Protein AF-A0A967X4E0-F1 (afdb_monomer_lite)

Secondary structure (DSSP, 8-state):
---PPEEEEEEETTEEEEEE----S--HHHHHTT-PPPHHHHHHHHHHHHHHHHHHHHTT----

Radius of gyration: 15.44 Å; chains: 1; bounding box: 29×27×39 Å

pLDDT: mean 95.0, std 4.04, range [70.19, 98.19]

Structure (mmCIF, N/CA/C/O backbone):
data_AF-A0A967X4E0-F1
#
_entry.id   AF-A0A967X4E0-F1
#
loop_
_atom_site.group_PDB
_atom_si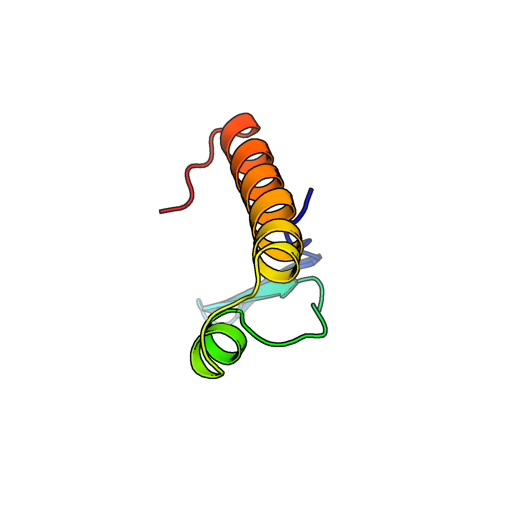te.id
_atom_site.type_symbol
_atom_site.label_atom_id
_atom_site.label_alt_id
_atom_site.label_comp_id
_atom_site.label_asym_id
_atom_site.label_entity_id
_atom_site.label_seq_id
_atom_site.pdbx_PDB_ins_code
_atom_site.Cartn_x
_atom_site.Cartn_y
_atom_site.Cartn_z
_atom_site.occupancy
_atom_site.B_iso_or_equiv
_atom_site.auth_seq_id
_atom_site.auth_comp_id
_atom_site.auth_asym_id
_atom_site.auth_atom_id
_atom_site.pdbx_PDB_model_num
ATOM 1 N N . PRO A 1 1 ? -0.896 9.778 0.649 1.00 70.19 1 PRO A N 1
ATOM 2 C CA . PRO A 1 1 ? -1.315 9.041 -0.575 1.00 70.19 1 PRO A CA 1
ATOM 3 C C . PRO A 1 1 ? -0.872 7.575 -0.461 1.00 70.19 1 PRO A C 1
ATOM 5 O O . PRO A 1 1 ? 0.047 7.325 0.310 1.00 70.19 1 PRO A O 1
ATOM 8 N N . ASN A 1 2 ? -1.498 6.632 -1.182 1.00 89.44 2 ASN A N 1
ATOM 9 C CA . ASN A 1 2 ? -1.110 5.204 -1.207 1.00 89.44 2 ASN A CA 1
ATOM 10 C C . ASN A 1 2 ? -1.172 4.479 0.160 1.00 89.44 2 ASN A C 1
ATOM 12 O O . ASN A 1 2 ? -0.391 3.570 0.427 1.00 89.44 2 ASN A O 1
ATOM 16 N N . ILE A 1 3 ? -2.102 4.891 1.027 1.00 92.50 3 ILE A N 1
ATOM 17 C CA . ILE A 1 3 ? -2.414 4.254 2.314 1.00 92.50 3 ILE A CA 1
ATOM 18 C C . ILE A 1 3 ? -3.900 3.900 2.272 1.00 92.50 3 ILE A C 1
ATOM 20 O O . ILE A 1 3 ? -4.711 4.769 1.954 1.00 92.50 3 ILE A O 1
ATOM 24 N N . VAL A 1 4 ? -4.244 2.644 2.565 1.00 94.12 4 VAL A N 1
ATOM 25 C CA . VAL A 1 4 ? -5.638 2.177 2.535 1.00 94.12 4 VAL A CA 1
ATOM 26 C C . VAL A 1 4 ? -6.487 2.886 3.586 1.00 94.12 4 VAL A C 1
ATOM 28 O O . VAL A 1 4 ? -6.043 3.134 4.710 1.00 94.12 4 VAL A O 1
ATOM 31 N N . THR A 1 5 ? -7.730 3.190 3.227 1.00 95.50 5 THR A N 1
ATOM 32 C CA . THR A 1 5 ? -8.673 3.817 4.155 1.00 95.50 5 THR A CA 1
ATOM 33 C C . THR A 1 5 ? -9.279 2.769 5.085 1.00 95.50 5 THR A C 1
ATOM 35 O O . THR A 1 5 ? -9.852 1.787 4.620 1.00 95.50 5 THR A O 1
ATOM 38 N N . ILE A 1 6 ? -9.214 2.990 6.400 1.00 96.44 6 ILE A N 1
ATOM 39 C CA . ILE A 1 6 ? -9.985 2.206 7.376 1.00 96.44 6 ILE A CA 1
ATOM 40 C C . ILE A 1 6 ? -11.408 2.772 7.436 1.00 96.44 6 ILE A C 1
ATOM 42 O O . ILE A 1 6 ? -11.5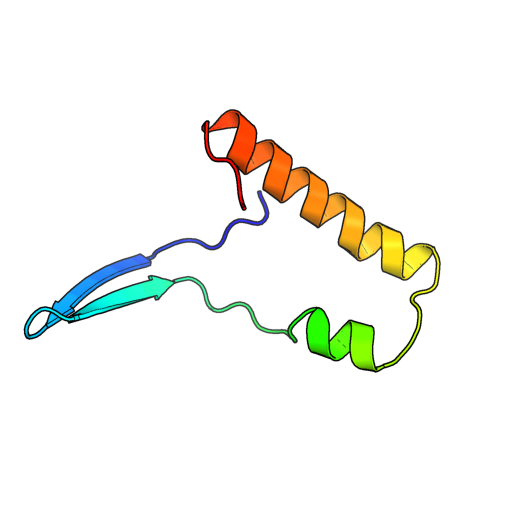99 3.967 7.659 1.00 96.44 6 ILE A O 1
ATOM 46 N N . HIS A 1 7 ? -12.408 1.914 7.245 1.00 96.69 7 HIS A N 1
ATOM 47 C CA . HIS A 1 7 ? -13.827 2.256 7.335 1.00 96.69 7 HIS A CA 1
ATOM 48 C C . HIS A 1 7 ? -14.397 2.010 8.737 1.00 96.69 7 HIS A C 1
ATOM 50 O O . HIS A 1 7 ? -15.167 2.834 9.229 1.00 96.69 7 HIS A O 1
ATOM 56 N N . SER A 1 8 ? -14.018 0.907 9.392 1.00 97.19 8 SER A N 1
ATOM 57 C CA . SER A 1 8 ? -14.425 0.601 10.769 1.00 97.19 8 SER A CA 1
ATOM 58 C C . SER A 1 8 ? -13.363 -0.202 11.521 1.00 97.19 8 SER A C 1
ATOM 60 O O . SER A 1 8 ? -12.550 -0.911 10.925 1.00 97.19 8 SER A O 1
ATOM 62 N N . VAL A 1 9 ? -13.390 -0.072 12.850 1.00 97.31 9 VAL A N 1
ATOM 63 C CA . VAL A 1 9 ? -12.638 -0.899 13.799 1.00 97.31 9 VAL A CA 1
ATOM 64 C C . VAL A 1 9 ? -13.653 -1.487 14.769 1.00 97.31 9 VAL A C 1
ATOM 66 O O . VAL A 1 9 ? -14.387 -0.742 15.418 1.00 97.31 9 VAL A O 1
ATOM 69 N N . GLU A 1 10 ? -13.716 -2.807 14.843 1.00 97.94 10 GLU A N 1
ATOM 70 C CA . GLU A 1 10 ? -14.723 -3.545 15.607 1.00 97.94 10 GLU A CA 1
ATOM 71 C C . GLU A 1 10 ? -14.049 -4.566 16.530 1.00 97.94 10 GLU A C 1
ATOM 73 O O . GLU A 1 10 ? -12.893 -4.938 16.325 1.00 97.94 10 GLU A O 1
ATOM 78 N N . GLU A 1 11 ? -14.757 -5.015 17.567 1.00 98.19 11 GLU A N 1
ATOM 79 C CA . GLU A 1 11 ? -14.285 -6.047 18.492 1.00 98.19 11 GLU A CA 1
ATOM 80 C C . GLU A 1 11 ? -15.418 -7.023 18.817 1.00 98.19 11 GLU A C 1
ATOM 82 O O . GLU A 1 11 ? -16.522 -6.606 19.170 1.00 98.19 11 GLU A O 1
ATOM 87 N N . VAL A 1 12 ? -15.141 -8.324 18.723 1.00 97.56 12 VAL A N 1
ATOM 88 C CA . VAL A 1 12 ? -16.062 -9.388 19.141 1.00 97.56 12 VAL A CA 1
ATOM 89 C C . VAL A 1 12 ? -15.277 -10.410 19.946 1.00 97.56 12 VAL A C 1
ATOM 91 O O . VAL A 1 12 ? -14.282 -10.942 19.464 1.00 97.56 12 VAL A O 1
ATOM 94 N N . GLU 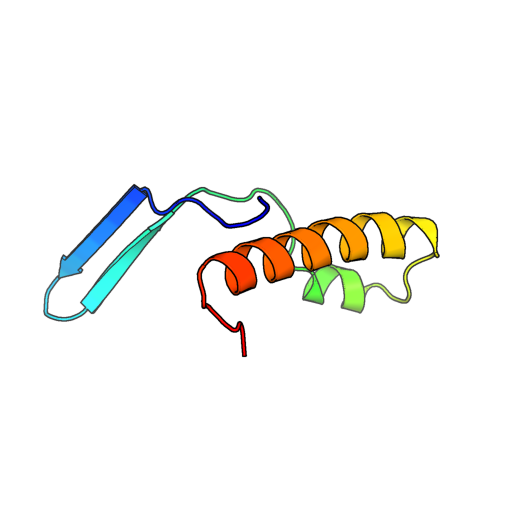A 1 13 ? -15.712 -10.665 21.183 1.00 96.88 13 GLU A N 1
ATOM 95 C CA . GLU A 1 13 ? -15.080 -11.641 22.087 1.00 96.88 13 GLU A CA 1
ATOM 96 C C . GLU A 1 13 ? -13.559 -11.422 22.270 1.00 96.88 13 GLU A C 1
ATOM 98 O O . GLU A 1 13 ? -12.788 -12.371 22.393 1.00 96.88 13 GLU A O 1
ATOM 103 N N . GLY A 1 14 ? -13.109 -10.160 22.287 1.00 96.94 14 GLY A N 1
ATOM 104 C CA . GLY A 1 14 ? -11.693 -9.799 22.425 1.00 96.94 14 GLY A CA 1
ATOM 105 C C . GLY A 1 14 ? -10.874 -9.864 21.130 1.00 96.94 14 GLY A C 1
ATOM 106 O O . GLY A 1 14 ? -9.662 -9.657 21.168 1.00 96.94 14 GLY A O 1
ATOM 107 N N . ILE A 1 15 ? -11.499 -10.154 19.985 1.00 97.75 15 ILE A N 1
ATOM 108 C CA . ILE A 1 15 ? -10.846 -10.178 18.671 1.00 97.75 15 ILE A CA 1
ATOM 109 C C . ILE A 1 15 ? -11.164 -8.882 17.929 1.00 97.75 15 ILE A C 1
ATOM 111 O O . ILE A 1 15 ? -12.333 -8.563 17.719 1.00 97.75 15 ILE A O 1
ATOM 115 N N . HIS A 1 16 ? -10.124 -8.164 17.497 1.00 97.00 16 HIS A N 1
ATOM 116 C CA . HIS A 1 16 ? -10.271 -6.948 16.700 1.00 97.00 16 HIS A CA 1
ATOM 117 C C . HIS A 1 16 ? -10.420 -7.248 15.207 1.00 97.00 16 HIS A C 1
ATOM 119 O O . HIS A 1 16 ? -9.659 -8.032 14.636 1.00 97.00 16 HIS A O 1
ATOM 125 N N . PHE A 1 17 ? -11.352 -6.547 14.568 1.00 97.38 17 PHE A N 1
ATOM 126 C CA . PHE A 1 17 ? -11.597 -6.583 13.132 1.00 97.38 17 PHE A CA 1
ATOM 127 C C . PHE A 1 17 ? -11.420 -5.187 12.544 1.00 97.38 17 PHE A C 1
ATOM 129 O O . PHE A 1 17 ? -11.818 -4.186 13.140 1.00 97.38 17 PHE A O 1
ATOM 136 N N . LEU A 1 18 ? -10.823 -5.131 11.358 1.00 97.69 18 LEU A N 1
ATOM 137 C CA . LEU A 1 18 ? -10.642 -3.907 10.590 1.00 97.69 18 LEU A CA 1
ATOM 138 C C . LEU A 1 18 ? -11.392 -4.063 9.273 1.00 97.69 18 LEU A C 1
ATOM 140 O O . LEU A 1 18 ? -11.053 -4.937 8.473 1.00 97.69 18 LEU A O 1
ATOM 144 N N . THR A 1 19 ? -12.377 -3.202 9.035 1.00 97.50 19 THR A N 1
ATOM 145 C CA . THR A 1 19 ? -12.948 -3.040 7.696 1.00 97.50 19 THR A CA 1
ATOM 146 C C . THR A 1 19 ? -12.191 -1.923 7.008 1.00 97.50 19 THR A C 1
ATOM 148 O O . THR A 1 19 ? -12.085 -0.819 7.541 1.00 97.50 19 THR A O 1
ATOM 151 N N . MET A 1 20 ? -11.669 -2.192 5.819 1.00 97.62 20 MET A N 1
ATOM 152 C CA . MET A 1 20 ? -10.869 -1.242 5.054 1.00 97.62 20 MET A CA 1
ATOM 153 C C . MET A 1 20 ? -11.221 -1.298 3.571 1.00 97.62 20 MET A C 1
ATOM 155 O O . MET A 1 20 ? -11.924 -2.206 3.124 1.00 97.62 20 MET A O 1
ATOM 159 N N . GLU A 1 21 ? -10.734 -0.309 2.834 1.00 96.94 21 GLU A N 1
ATOM 160 C CA . GLU A 1 21 ? -10.835 -0.233 1.382 1.00 96.94 21 GLU A CA 1
ATOM 161 C C . GLU A 1 21 ? -10.359 -1.538 0.723 1.00 96.94 21 GLU A C 1
ATOM 163 O O . GLU A 1 21 ? -9.274 -2.045 1.022 1.00 96.94 21 GLU A O 1
ATOM 168 N N . LEU A 1 22 ? -11.176 -2.079 -0.185 1.00 95.25 22 LEU A N 1
ATOM 169 C CA . LEU A 1 22 ? -10.799 -3.233 -0.993 1.00 95.25 22 LEU A CA 1
ATOM 170 C C . LEU A 1 22 ? -9.891 -2.771 -2.133 1.00 95.25 22 LEU A C 1
ATOM 172 O O . LEU A 1 22 ? -10.326 -2.050 -3.028 1.00 95.25 22 LEU A O 1
ATOM 176 N N . VAL A 1 23 ? -8.642 -3.230 -2.116 1.00 93.56 23 VAL A N 1
ATOM 177 C CA . VAL A 1 23 ? -7.700 -3.006 -3.214 1.00 93.56 23 VAL A CA 1
ATOM 178 C C . VAL A 1 23 ? -7.761 -4.196 -4.165 1.00 93.56 23 VAL A C 1
ATOM 180 O O . VAL A 1 23 ? -7.205 -5.259 -3.882 1.00 93.56 23 VAL A O 1
ATOM 183 N N . ASP A 1 24 ? -8.429 -4.014 -5.303 1.00 94.06 24 ASP A N 1
ATOM 184 C CA . ASP A 1 24 ? -8.433 -5.003 -6.379 1.00 94.06 24 ASP A CA 1
ATOM 185 C C . ASP A 1 24 ? -7.053 -5.063 -7.044 1.00 94.06 24 ASP A C 1
ATOM 187 O O . ASP A 1 24 ? -6.577 -4.099 -7.647 1.00 94.06 24 ASP A O 1
ATOM 191 N N . GLY A 1 25 ? -6.388 -6.210 -6.944 1.00 91.00 25 GLY A N 1
ATOM 192 C CA . GLY A 1 25 ? -5.052 -6.382 -7.492 1.00 91.00 25 GLY A CA 1
ATOM 193 C C . GLY A 1 25 ? -4.388 -7.672 -7.042 1.00 91.00 25 GLY A C 1
ATOM 194 O O . GLY A 1 25 ? -5.025 -8.590 -6.530 1.00 91.00 25 GLY A O 1
ATOM 195 N N . VAL A 1 26 ? -3.079 -7.743 -7.259 1.00 91.88 26 VAL A N 1
ATOM 196 C CA . VAL A 1 26 ? -2.242 -8.845 -6.780 1.00 91.88 26 VAL A CA 1
ATOM 197 C C . VAL A 1 26 ? -1.158 -8.291 -5.869 1.00 91.88 26 VAL A C 1
ATOM 199 O O . VAL A 1 26 ? -0.653 -7.193 -6.104 1.00 91.88 26 VAL A O 1
ATOM 202 N N . GLY A 1 27 ? -0.786 -9.064 -4.849 1.00 93.94 27 GLY A N 1
ATOM 203 C CA . GLY A 1 27 ? 0.339 -8.729 -3.984 1.00 93.94 27 GLY A CA 1
ATOM 204 C C . GLY A 1 27 ? 1.640 -8.599 -4.778 1.00 93.94 27 GLY A C 1
ATOM 205 O O . GLY A 1 27 ? 1.868 -9.312 -5.766 1.00 93.94 27 GLY A O 1
ATOM 206 N N . LEU A 1 28 ? 2.503 -7.675 -4.355 1.00 93.56 28 LEU A N 1
ATOM 207 C CA . LEU A 1 28 ? 3.785 -7.421 -5.010 1.00 93.56 28 LEU A CA 1
ATOM 208 C C . LEU A 1 28 ? 4.681 -8.670 -4.998 1.00 93.56 28 LEU A C 1
ATOM 210 O O . LEU A 1 28 ? 5.417 -8.907 -5.953 1.00 93.56 28 LEU A O 1
ATOM 214 N N . GLU A 1 29 ? 4.570 -9.524 -3.981 1.00 94.88 29 GLU A N 1
ATOM 215 C CA . GLU A 1 29 ? 5.253 -10.814 -3.896 1.00 94.88 29 GLU A CA 1
ATOM 216 C C . GLU A 1 29 ? 4.908 -11.739 -5.071 1.00 94.88 29 GLU A C 1
ATOM 218 O O . GLU A 1 29 ? 5.792 -12.380 -5.642 1.00 94.88 29 GLU A O 1
ATOM 223 N N . ALA A 1 30 ? 3.643 -11.750 -5.500 1.00 95.00 30 ALA A N 1
ATOM 224 C CA . ALA A 1 30 ? 3.194 -12.547 -6.635 1.00 95.00 30 ALA A CA 1
ATOM 225 C C . ALA A 1 30 ? 3.688 -11.975 -7.971 1.00 95.00 30 ALA A C 1
ATOM 227 O O . ALA A 1 30 ? 3.848 -12.724 -8.936 1.00 95.00 30 ALA A O 1
ATOM 228 N N . LEU A 1 31 ? 3.930 -10.663 -8.043 1.00 93.25 31 LEU A N 1
ATOM 229 C CA . LEU A 1 31 ? 4.545 -10.023 -9.206 1.00 93.25 31 LEU A CA 1
ATOM 230 C C . LEU A 1 31 ? 6.045 -10.318 -9.269 1.00 93.25 31 LEU A C 1
ATOM 232 O O . LEU A 1 31 ? 6.526 -10.736 -10.317 1.00 93.25 31 LEU A O 1
ATOM 236 N N . ILE A 1 32 ? 6.759 -10.184 -8.148 1.00 94.38 32 ILE A N 1
ATOM 237 C CA . ILE A 1 32 ? 8.198 -10.477 -8.045 1.00 94.38 32 ILE A CA 1
ATOM 238 C C . ILE A 1 32 ? 8.483 -11.942 -8.394 1.00 94.38 32 ILE A C 1
ATOM 240 O O . ILE A 1 32 ? 9.456 -12.242 -9.086 1.00 94.38 32 ILE A O 1
ATOM 244 N N . ALA A 1 33 ? 7.608 -12.864 -7.984 1.00 96.19 33 ALA A N 1
ATOM 245 C CA . ALA A 1 33 ? 7.735 -14.282 -8.309 1.00 96.19 33 ALA A CA 1
ATOM 246 C C . ALA A 1 33 ? 7.703 -14.585 -9.824 1.00 96.19 33 ALA A C 1
ATOM 248 O O . ALA A 1 33 ? 8.139 -15.659 -10.235 1.00 96.19 33 ALA A O 1
ATOM 249 N N . ARG A 1 34 ? 7.211 -13.664 -10.668 1.00 94.50 34 ARG A N 1
ATOM 250 C CA . ARG A 1 34 ? 7.166 -13.830 -12.136 1.00 94.50 34 ARG A CA 1
ATOM 251 C C . ARG A 1 34 ? 8.498 -13.520 -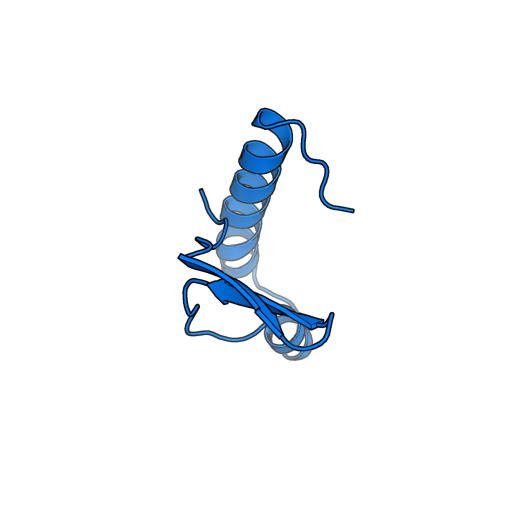12.820 1.00 94.50 34 ARG A C 1
ATOM 253 O O . ARG A 1 34 ? 8.640 -13.826 -14.001 1.00 94.50 34 ARG A O 1
ATOM 260 N N . GLY A 1 35 ? 9.459 -12.944 -12.099 1.00 94.06 35 GLY A N 1
ATOM 261 C CA . GLY A 1 35 ? 10.771 -12.577 -12.622 1.00 94.06 35 GLY A CA 1
ATOM 262 C C . GLY A 1 35 ? 11.083 -11.086 -12.472 1.00 94.06 35 GLY A C 1
ATOM 263 O O . GLY A 1 35 ? 10.321 -10.346 -11.850 1.00 94.06 35 GLY A O 1
ATOM 264 N N . PRO A 1 36 ? 12.233 -10.639 -13.003 1.00 94.44 36 PRO A N 1
ATOM 265 C CA . PRO A 1 36 ? 12.676 -9.259 -12.860 1.00 94.44 36 PRO A CA 1
ATOM 266 C C . PRO A 1 36 ? 11.742 -8.286 -13.585 1.00 94.44 36 PRO A C 1
ATOM 268 O O . PRO A 1 36 ? 11.233 -8.583 -14.666 1.00 94.44 36 PRO A O 1
ATOM 271 N N . PHE A 1 37 ? 11.584 -7.099 -13.004 1.00 96.56 37 PHE A N 1
ATOM 272 C CA . PHE A 1 37 ? 10.911 -5.979 -13.650 1.00 96.56 37 PHE A CA 1
ATOM 273 C C . PHE A 1 37 ? 11.835 -5.301 -14.657 1.00 96.56 37 PHE A C 1
ATOM 275 O O . PHE A 1 37 ? 13.038 -5.155 -14.414 1.00 96.56 37 PHE A O 1
ATOM 282 N N . ASP A 1 38 ? 11.265 -4.833 -15.764 1.00 96.75 38 ASP A N 1
ATOM 283 C CA . ASP A 1 38 ? 11.938 -3.810 -16.553 1.00 96.75 38 ASP A CA 1
ATOM 284 C C . ASP A 1 38 ? 11.969 -2.471 -15.791 1.00 96.75 38 ASP A C 1
ATOM 286 O O . ASP A 1 38 ? 11.304 -2.281 -14.768 1.00 96.75 38 ASP A O 1
ATOM 290 N N . LEU A 1 39 ? 12.771 -1.521 -16.277 1.00 97.69 39 LEU A N 1
ATOM 291 C CA . LEU A 1 39 ? 12.925 -0.229 -15.603 1.00 97.69 39 LEU A CA 1
ATOM 292 C C . LEU A 1 39 ? 11.609 0.547 -15.500 1.00 97.69 39 LEU A C 1
ATOM 294 O O . LEU A 1 39 ? 11.417 1.283 -14.536 1.00 97.69 39 LEU A O 1
ATOM 298 N N . ARG A 1 40 ? 10.706 0.398 -16.470 1.00 97.38 40 ARG A N 1
ATOM 299 C CA . ARG A 1 40 ? 9.433 1.114 -16.459 1.00 97.38 40 ARG A CA 1
ATOM 300 C C . ARG A 1 40 ? 8.531 0.563 -15.364 1.00 97.38 40 ARG A C 1
ATOM 302 O O . ARG A 1 40 ? 8.094 1.325 -14.512 1.00 97.38 40 ARG A O 1
ATOM 309 N N . GLN A 1 41 ? 8.356 -0.754 -15.337 1.00 95.44 41 GLN A N 1
ATOM 310 C CA . GLN A 1 41 ? 7.610 -1.461 -14.301 1.00 95.44 41 GLN A CA 1
ATOM 311 C C . GLN A 1 41 ? 8.174 -1.177 -12.909 1.00 95.44 41 GLN A C 1
ATOM 313 O O . GLN A 1 41 ? 7.418 -0.989 -11.959 1.00 95.44 41 GLN A O 1
ATOM 318 N N . PHE A 1 42 ? 9.502 -1.111 -12.787 1.00 96.19 42 PHE A N 1
ATOM 319 C CA . PHE A 1 42 ? 10.148 -0.742 -11.536 1.00 96.19 42 PHE A CA 1
ATOM 320 C C . PHE A 1 42 ? 9.720 0.652 -11.072 1.00 96.19 42 PHE A C 1
ATOM 322 O O . PHE A 1 42 ? 9.296 0.798 -9.929 1.00 96.19 42 PHE A O 1
ATOM 329 N N . PHE A 1 43 ? 9.798 1.672 -11.932 1.00 97.69 43 PHE A N 1
ATOM 330 C CA . PHE A 1 43 ? 9.419 3.034 -11.544 1.00 97.69 43 PHE A CA 1
ATOM 331 C C . PHE A 1 43 ? 7.914 3.199 -11.313 1.00 97.69 43 PHE A C 1
ATOM 333 O O . PHE A 1 43 ? 7.540 3.924 -10.391 1.00 97.69 43 PHE A O 1
ATOM 340 N N . ASP A 1 44 ? 7.074 2.481 -12.063 1.00 95.12 44 ASP A N 1
ATOM 341 C CA . ASP A 1 44 ? 5.619 2.454 -11.859 1.00 95.12 44 ASP A CA 1
ATOM 342 C C . ASP A 1 44 ? 5.243 1.940 -10.453 1.00 95.12 44 ASP A C 1
ATOM 344 O O . ASP A 1 44 ? 4.205 2.317 -9.915 1.00 95.12 44 ASP A O 1
ATOM 348 N N . LEU A 1 45 ? 6.098 1.117 -9.829 1.00 94.44 45 LEU A N 1
ATOM 349 C CA . LEU A 1 45 ? 5.916 0.603 -8.465 1.00 94.44 45 LEU A CA 1
ATOM 350 C C . LEU A 1 45 ? 6.668 1.424 -7.407 1.00 94.44 45 LEU A C 1
ATOM 352 O O . LEU A 1 45 ? 6.124 1.736 -6.347 1.00 94.44 45 LEU A O 1
ATOM 356 N N . ALA A 1 46 ? 7.929 1.764 -7.675 1.00 95.88 46 ALA A N 1
ATOM 357 C CA . ALA A 1 46 ? 8.827 2.367 -6.696 1.00 95.88 46 ALA A CA 1
ATOM 358 C C . ALA A 1 46 ? 8.432 3.803 -6.337 1.00 95.88 46 ALA A C 1
ATOM 360 O O . ALA A 1 46 ? 8.564 4.188 -5.176 1.00 95.88 46 ALA A O 1
ATOM 361 N N . VAL A 1 47 ? 7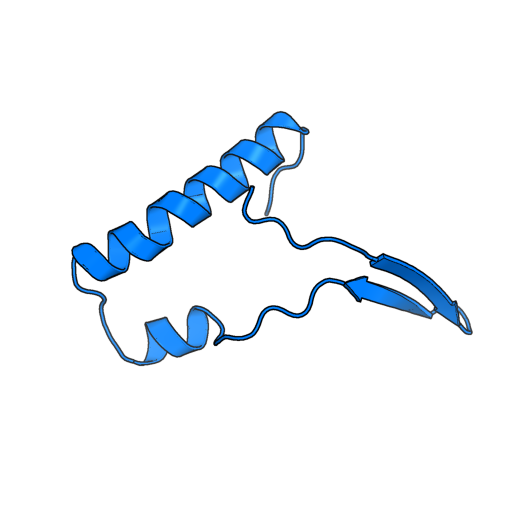.938 4.587 -7.303 1.00 97.12 47 VAL A N 1
ATOM 362 C CA . VAL A 1 47 ? 7.539 5.980 -7.053 1.00 97.12 47 VAL A CA 1
ATOM 363 C C . VAL A 1 47 ? 6.319 6.046 -6.122 1.00 97.12 47 VAL A C 1
ATOM 365 O O . VAL A 1 47 ? 6.448 6.646 -5.054 1.00 97.12 47 VAL A O 1
ATOM 368 N N . PRO A 1 48 ? 5.187 5.361 -6.401 1.00 95.38 48 PRO A N 1
ATOM 369 C CA . PRO A 1 48 ? 4.056 5.350 -5.471 1.00 95.38 48 PRO A CA 1
ATOM 370 C C . PRO A 1 48 ? 4.400 4.776 -4.091 1.00 95.38 48 PRO A C 1
ATOM 372 O O . PRO A 1 48 ? 3.898 5.268 -3.079 1.00 95.38 48 PRO A O 1
ATOM 375 N N . LEU A 1 49 ? 5.267 3.758 -4.030 1.00 95.31 49 LEU A N 1
ATOM 376 C CA . LEU A 1 49 ? 5.714 3.176 -2.763 1.00 95.31 49 LEU A CA 1
ATOM 377 C C . LEU A 1 49 ? 6.514 4.184 -1.926 1.00 95.31 49 LEU A C 1
ATOM 379 O O . LEU A 1 49 ? 6.279 4.314 -0.724 1.00 95.31 49 LEU A O 1
ATOM 383 N N . ALA A 1 50 ? 7.434 4.918 -2.555 1.00 96.62 50 ALA A N 1
ATOM 384 C CA . ALA A 1 50 ? 8.194 5.968 -1.888 1.00 96.62 50 ALA A CA 1
ATOM 385 C C . ALA A 1 50 ? 7.276 7.091 -1.381 1.00 96.62 50 ALA A C 1
ATOM 387 O O . ALA A 1 50 ? 7.428 7.520 -0.238 1.00 96.62 50 ALA A O 1
ATOM 388 N N . ASP A 1 51 ? 6.281 7.498 -2.174 1.00 97.00 51 ASP A N 1
ATOM 389 C CA . ASP A 1 51 ? 5.281 8.493 -1.767 1.00 97.00 51 ASP A CA 1
ATOM 390 C C . ASP A 1 51 ? 4.435 8.012 -0.574 1.00 97.00 51 ASP A C 1
ATOM 392 O O . ASP A 1 51 ? 4.114 8.799 0.320 1.00 97.00 51 ASP A O 1
ATOM 396 N N . ALA A 1 52 ? 4.099 6.717 -0.522 1.00 95.69 52 ALA A N 1
ATOM 397 C CA . ALA A 1 52 ? 3.380 6.112 0.602 1.00 95.69 52 ALA A CA 1
ATOM 398 C C . ALA A 1 52 ? 4.190 6.216 1.902 1.00 95.69 52 ALA A C 1
ATOM 400 O O . ALA A 1 52 ? 3.685 6.671 2.931 1.00 95.69 52 ALA A O 1
ATOM 401 N N . LEU A 1 53 ? 5.468 5.829 1.840 1.00 96.56 53 LEU A N 1
ATOM 402 C CA . LEU A 1 53 ? 6.381 5.885 2.980 1.00 96.56 53 LEU A CA 1
ATOM 403 C C . LEU A 1 53 ? 6.650 7.326 3.413 1.00 96.56 53 LEU A C 1
ATOM 405 O O . LEU A 1 53 ? 6.645 7.605 4.607 1.00 96.56 53 LEU A O 1
ATOM 409 N N . ALA A 1 54 ? 6.838 8.250 2.468 1.00 96.44 54 ALA A N 1
ATOM 410 C CA . ALA A 1 54 ? 6.976 9.671 2.770 1.00 96.44 54 ALA A CA 1
ATOM 411 C C . ALA A 1 54 ? 5.741 10.197 3.516 1.00 96.44 54 ALA A C 1
ATOM 413 O O . ALA A 1 54 ? 5.880 10.799 4.578 1.00 96.44 54 ALA A O 1
ATOM 414 N N . SER A 1 55 ? 4.539 9.869 3.033 1.00 95.62 55 SER A N 1
ATOM 415 C CA . SER A 1 55 ? 3.282 10.239 3.687 1.00 95.62 55 SER A CA 1
ATOM 416 C C . SER A 1 55 ? 3.157 9.648 5.098 1.00 95.62 55 SER A C 1
ATOM 418 O O . SER A 1 55 ? 2.693 10.335 6.007 1.00 95.62 55 SER A O 1
ATOM 420 N N . ALA A 1 56 ? 3.596 8.406 5.324 1.00 95.62 56 ALA A N 1
ATOM 421 C CA . ALA A 1 56 ? 3.626 7.808 6.661 1.00 95.62 56 ALA A CA 1
ATOM 422 C C . ALA A 1 56 ? 4.627 8.523 7.588 1.00 95.62 56 ALA A C 1
ATOM 424 O O . ALA A 1 56 ? 4.288 8.864 8.724 1.00 95.62 56 ALA A O 1
ATOM 425 N N . HIS A 1 57 ? 5.829 8.820 7.087 1.00 96.88 57 HIS A N 1
ATOM 426 C CA . HIS A 1 57 ? 6.871 9.514 7.843 1.00 96.88 57 HIS A CA 1
ATOM 427 C C . HIS A 1 57 ? 6.467 10.941 8.230 1.00 96.88 57 HIS A C 1
ATOM 429 O O . HIS A 1 57 ? 6.747 11.361 9.352 1.00 96.88 57 HI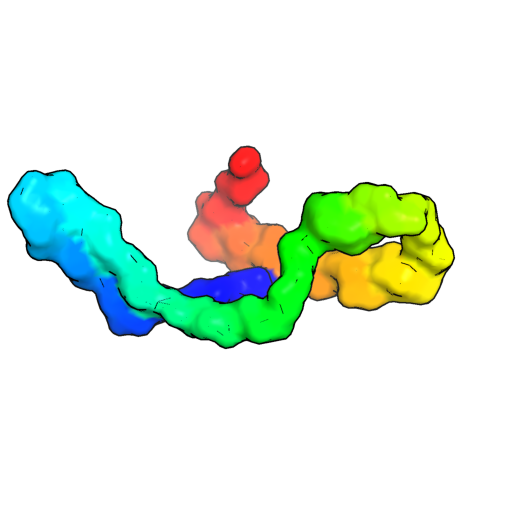S A O 1
ATOM 435 N N . GLU A 1 58 ? 5.770 11.671 7.356 1.00 96.31 58 GLU A N 1
ATOM 436 C CA . GLU A 1 58 ? 5.198 12.992 7.665 1.00 96.31 58 GLU A CA 1
ATOM 437 C C . GLU A 1 58 ? 4.215 12.942 8.843 1.00 96.31 58 GLU A C 1
ATOM 439 O O . GLU A 1 58 ? 4.104 13.902 9.603 1.00 96.31 58 GLU A O 1
ATOM 444 N N . ASN A 1 59 ? 3.554 11.800 9.041 1.00 94.62 59 ASN A N 1
ATOM 445 C CA . ASN A 1 59 ? 2.661 11.540 10.169 1.00 94.62 59 ASN A CA 1
ATOM 446 C C . ASN A 1 59 ? 3.377 10.873 11.362 1.00 94.62 59 ASN A C 1
ATOM 448 O O . ASN A 1 59 ? 2.728 10.380 12.283 1.00 94.62 59 ASN A O 1
ATOM 452 N N . GLY A 1 60 ? 4.715 10.847 11.365 1.00 96.31 60 GLY A N 1
ATOM 453 C CA . GLY A 1 60 ? 5.527 10.290 12.450 1.00 96.31 60 GLY A CA 1
ATOM 454 C C . GLY A 1 60 ? 5.528 8.760 12.529 1.00 96.31 60 GLY A C 1
ATOM 455 O O . GLY A 1 60 ? 5.988 8.204 13.526 1.00 96.31 60 GLY A O 1
ATOM 456 N N . VAL A 1 61 ? 5.032 8.069 11.500 1.00 96.06 61 VAL A N 1
ATOM 457 C CA . VAL A 1 61 ? 4.961 6.604 11.445 1.00 96.06 61 VAL A CA 1
ATOM 458 C C . VAL A 1 61 ? 6.126 6.059 10.630 1.00 96.06 61 VAL A C 1
ATOM 460 O O . VAL A 1 61 ? 6.322 6.452 9.486 1.00 96.06 61 VAL A O 1
ATOM 463 N N . VAL A 1 62 ? 6.870 5.106 11.195 1.00 95.69 62 VAL A N 1
ATOM 464 C CA . VAL A 1 62 ? 7.908 4.349 10.477 1.00 95.69 62 VAL A CA 1
ATOM 465 C C . VAL A 1 62 ? 7.382 2.945 10.207 1.00 95.69 62 VAL A C 1
ATOM 467 O O . VAL A 1 62 ? 7.175 2.180 11.150 1.00 95.69 62 VAL A O 1
ATOM 470 N N . HIS A 1 63 ? 7.186 2.603 8.932 1.00 89.12 63 HIS A N 1
ATOM 471 C CA . HIS A 1 63 ? 6.826 1.245 8.529 1.00 89.12 63 HIS A CA 1
ATOM 472 C C . HIS A 1 63 ? 8.068 0.353 8.641 1.00 89.12 63 HIS A C 1
ATOM 474 O O . HIS A 1 63 ? 9.073 0.604 7.975 1.00 89.12 63 HIS A O 1
ATOM 480 N N . ARG A 1 64 ? 8.019 -0.640 9.530 1.00 81.69 64 ARG A N 1
ATOM 481 C CA . ARG A 1 64 ? 9.120 -1.575 9.803 1.00 81.69 64 ARG A CA 1
ATOM 482 C C . ARG A 1 64 ? 8.808 -2.967 9.289 1.00 81.69 64 ARG A C 1
ATOM 484 O O . ARG A 1 64 ? 7.602 -3.282 9.194 1.00 81.69 64 ARG A O 1
#

Foldseek 3Di:
DLDWAWPDWDDDPRDIDTDIDDDPDDDVVVVVVVDDDDPVRVCVPVVSVVVVQVVCVVVVHHDD

Sequence (64 aa):
PNIVTIHSVEEVEGIHFLTMELVDGVGLEALIARGPFDLRQFFDLAVPLADALASAHENGVVHR